Protein AF-A0A967AHC4-F1 (afdb_monomer)

Sequence (74 aa):
MKSKKAIKPKTPTKSKTTRQRPTRRTTPEAPPSSVSATLHERIAIRAFENYERRIRQGPLDDWLQAEREILGSQ

Mean predicted aligned error: 17.63 Å

Structure (mmCIF, N/CA/C/O backbone):
data_AF-A0A967AHC4-F1
#
_entry.id   AF-A0A967AHC4-F1
#
loop_
_atom_site.group_PDB
_atom_site.id
_atom_site.type_symbol
_atom_site.label_atom_id
_atom_site.label_alt_id
_atom_site.label_comp_id
_atom_site.label_asym_id
_atom_site.label_entity_id
_atom_site.label_seq_id
_atom_site.pdbx_PDB_ins_code
_atom_site.Cartn_x
_atom_site.Cartn_y
_atom_site.Cartn_z
_atom_site.occupancy
_atom_site.B_iso_or_equiv
_atom_site.auth_seq_id
_atom_site.auth_comp_id
_atom_site.auth_asym_id
_atom_site.auth_atom_id
_atom_site.pdbx_PDB_model_num
ATOM 1 N N . MET A 1 1 ? 6.752 69.855 -55.481 1.00 41.75 1 MET A N 1
ATOM 2 C CA . MET A 1 1 ? 5.691 68.825 -55.537 1.00 41.75 1 MET A CA 1
ATOM 3 C C . MET A 1 1 ? 5.663 68.053 -54.221 1.00 41.75 1 MET A C 1
ATOM 5 O O . MET A 1 1 ? 6.707 67.622 -53.763 1.00 41.75 1 MET A O 1
ATOM 9 N N . LYS A 1 2 ? 4.463 67.984 -53.630 1.00 47.06 2 LYS A N 1
ATOM 10 C CA . LYS A 1 2 ? 3.886 67.064 -52.625 1.00 47.06 2 LYS A CA 1
ATOM 11 C C . LYS A 1 2 ? 4.788 66.124 -51.794 1.00 47.06 2 LYS A C 1
ATOM 13 O O . LYS A 1 2 ? 5.427 65.213 -52.307 1.00 47.06 2 LYS A O 1
ATOM 18 N N . SER A 1 3 ? 4.631 66.292 -50.479 1.00 52.38 3 SER A N 1
ATOM 19 C CA . SER A 1 3 ? 4.997 65.441 -49.342 1.00 52.38 3 SER A CA 1
ATOM 20 C C . SER A 1 3 ? 4.627 63.963 -49.492 1.00 52.38 3 SER A C 1
ATOM 22 O O . SER A 1 3 ? 3.541 63.654 -49.986 1.00 52.38 3 SER A O 1
ATOM 24 N N . LYS A 1 4 ? 5.430 63.063 -48.902 1.00 56.50 4 LYS A N 1
ATOM 25 C CA . LYS A 1 4 ? 4.966 61.739 -48.449 1.00 56.50 4 LYS A CA 1
ATOM 26 C C . LYS A 1 4 ? 5.567 61.360 -47.090 1.00 56.50 4 LYS A C 1
ATOM 28 O O . LYS A 1 4 ? 6.656 61.780 -46.726 1.00 56.50 4 LYS A O 1
ATOM 33 N N . LYS A 1 5 ? 4.723 60.658 -46.335 1.00 50.56 5 LYS A N 1
ATOM 34 C CA . LYS A 1 5 ? 4.638 60.517 -44.877 1.00 50.56 5 LYS A CA 1
ATOM 35 C C . LYS A 1 5 ? 5.729 59.656 -44.225 1.00 50.56 5 LYS A C 1
ATOM 37 O O . LYS A 1 5 ? 6.350 58.809 -44.850 1.00 50.56 5 LYS A O 1
ATOM 42 N N . ALA A 1 6 ? 5.830 59.881 -42.916 1.00 55.12 6 ALA A N 1
ATOM 43 C CA . ALA A 1 6 ? 6.645 59.224 -41.904 1.00 55.12 6 ALA A CA 1
ATOM 44 C C . ALA A 1 6 ? 6.354 57.732 -41.685 1.00 55.12 6 ALA A C 1
ATOM 46 O O . ALA A 1 6 ? 5.208 57.303 -41.806 1.00 55.12 6 ALA A O 1
ATOM 47 N N . ILE A 1 7 ? 7.356 57.001 -41.180 1.00 52.12 7 ILE A N 1
ATOM 48 C CA . ILE A 1 7 ? 7.159 55.772 -40.399 1.00 52.12 7 ILE A CA 1
ATOM 49 C C . ILE A 1 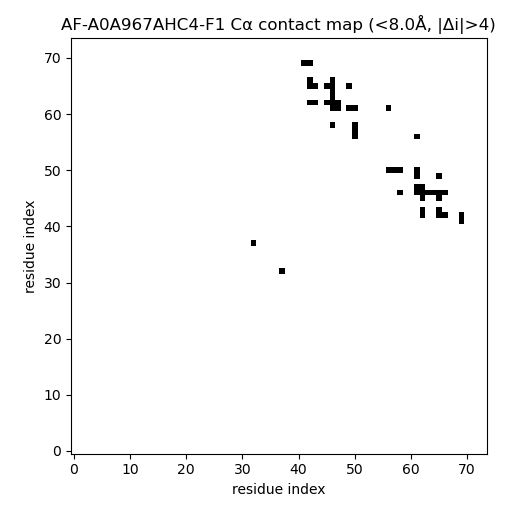7 ? 8.196 55.765 -39.267 1.00 52.12 7 ILE A C 1
ATOM 51 O O . ILE A 1 7 ? 9.385 55.561 -39.490 1.00 52.12 7 ILE A O 1
ATOM 55 N N . LYS A 1 8 ? 7.743 56.040 -38.039 1.00 62.94 8 LYS A N 1
ATOM 56 C CA . LYS A 1 8 ? 8.552 55.890 -36.821 1.00 62.94 8 LYS A CA 1
ATOM 57 C C . LYS A 1 8 ? 8.893 54.401 -36.644 1.00 62.94 8 LYS A C 1
ATOM 59 O O . LYS A 1 8 ? 7.973 53.587 -36.781 1.00 62.94 8 LYS A O 1
ATOM 64 N N . PRO A 1 9 ? 10.137 54.013 -36.314 1.00 52.81 9 PRO A N 1
ATOM 65 C CA . PRO A 1 9 ? 10.423 52.624 -35.991 1.00 52.81 9 PRO A CA 1
ATOM 66 C C . PRO A 1 9 ? 9.696 52.271 -34.689 1.00 52.81 9 PRO A C 1
ATOM 68 O O . PRO A 1 9 ? 9.951 52.844 -33.631 1.00 52.81 9 PRO A O 1
ATOM 71 N N . LYS A 1 10 ? 8.723 51.364 -34.794 1.00 57.03 10 LYS A N 1
ATOM 72 C CA . LYS A 1 10 ? 8.008 50.796 -33.651 1.00 57.03 10 LYS A CA 1
ATOM 73 C C . LYS A 1 10 ? 9.014 49.995 -32.829 1.00 57.03 10 LYS A C 1
ATOM 75 O O . LYS A 1 10 ? 9.534 48.989 -33.302 1.00 57.03 10 LYS A O 1
ATOM 80 N N . THR A 1 11 ? 9.280 50.439 -31.608 1.00 61.47 11 THR A N 1
ATOM 81 C CA . THR A 1 11 ? 9.962 49.638 -30.594 1.00 61.47 11 THR A CA 1
ATOM 82 C C . THR A 1 11 ? 9.158 48.356 -30.357 1.00 61.47 11 THR A C 1
ATOM 84 O O . THR A 1 11 ? 7.967 48.437 -30.048 1.00 61.47 11 THR A O 1
ATOM 87 N N . PRO A 1 12 ? 9.749 47.156 -30.474 1.00 52.53 12 PRO A N 1
ATOM 88 C CA . PRO A 1 12 ? 9.106 45.966 -29.956 1.00 52.53 12 PRO A CA 1
ATOM 89 C C . PRO A 1 12 ? 9.298 45.972 -28.439 1.00 52.53 12 PRO A C 1
ATOM 91 O O . PRO A 1 12 ? 10.267 45.422 -27.915 1.00 52.53 12 PRO A O 1
ATOM 94 N N . THR A 1 13 ? 8.375 46.605 -27.716 1.00 53.16 13 THR A N 1
ATOM 95 C CA . THR A 1 13 ? 8.230 46.370 -26.279 1.00 53.16 13 THR A CA 1
ATOM 96 C C . THR A 1 13 ? 7.766 44.926 -26.132 1.00 53.16 13 THR A C 1
ATOM 98 O O . THR A 1 13 ? 6.579 44.621 -26.220 1.00 53.16 13 THR A O 1
ATOM 101 N N . LYS A 1 14 ? 8.717 43.998 -25.991 1.00 58.97 14 LYS A N 1
ATOM 102 C CA . LYS A 1 14 ? 8.422 42.635 -25.560 1.00 58.97 14 LYS A CA 1
ATOM 103 C C . LYS A 1 14 ? 7.922 42.744 -24.125 1.00 58.97 14 LYS A C 1
ATOM 105 O O . LYS A 1 14 ? 8.712 42.696 -23.187 1.00 58.97 14 LYS A O 1
ATOM 110 N N . SER A 1 15 ? 6.615 42.924 -23.956 1.00 58.19 15 SER A N 1
ATOM 111 C CA . SER A 1 15 ? 5.943 42.692 -22.684 1.00 58.19 15 SER A CA 1
ATOM 112 C C . SER A 1 15 ? 6.140 41.219 -22.354 1.00 58.19 15 SER A C 1
ATOM 114 O O . SER A 1 15 ? 5.406 40.347 -22.817 1.00 58.19 15 SER A O 1
ATOM 116 N N . LYS A 1 16 ? 7.215 40.927 -21.620 1.00 58.19 16 LYS A N 1
ATOM 117 C CA . LYS A 1 16 ? 7.485 39.616 -21.048 1.00 58.19 16 LYS A CA 1
ATOM 118 C C . LYS A 1 16 ? 6.452 39.410 -19.948 1.00 58.19 16 LYS A C 1
ATOM 120 O O . LYS A 1 16 ? 6.718 39.663 -18.778 1.00 58.19 16 LYS A O 1
ATOM 125 N N . THR A 1 17 ? 5.259 38.965 -20.332 1.00 59.31 17 THR A N 1
ATOM 126 C CA . THR A 1 17 ? 4.315 38.354 -19.402 1.00 59.31 17 THR A CA 1
ATOM 127 C C . THR A 1 17 ? 4.947 37.040 -18.970 1.00 59.31 17 THR A C 1
ATOM 129 O O . THR A 1 17 ? 4.713 35.985 -19.556 1.00 59.31 17 THR A O 1
ATOM 132 N N . THR A 1 18 ? 5.826 37.112 -17.970 1.00 61.84 18 THR A N 1
ATOM 133 C CA . THR A 1 18 ? 6.219 35.947 -17.189 1.00 61.84 18 TH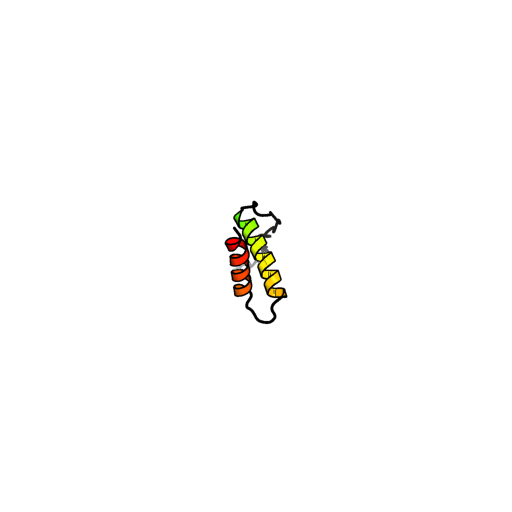R A CA 1
ATOM 134 C C . THR A 1 18 ? 4.935 35.455 -16.547 1.00 61.84 18 THR A C 1
ATOM 136 O O . THR A 1 18 ? 4.471 36.006 -15.552 1.00 61.84 18 THR A O 1
ATOM 139 N N . ARG A 1 19 ? 4.309 34.462 -17.180 1.00 60.62 19 ARG A N 1
ATOM 140 C CA . ARG A 1 19 ? 3.191 33.719 -16.616 1.00 60.62 19 ARG A CA 1
ATOM 141 C C . ARG A 1 19 ? 3.720 33.143 -15.305 1.00 60.62 19 ARG A C 1
ATOM 143 O O . ARG A 1 19 ? 4.525 32.216 -15.328 1.00 60.62 19 ARG A O 1
ATOM 150 N N . GLN A 1 20 ? 3.357 33.765 -14.185 1.00 64.00 20 GLN A N 1
ATOM 151 C CA . GLN A 1 20 ? 3.660 33.260 -12.851 1.00 64.00 20 GLN A CA 1
ATOM 152 C C . GLN A 1 20 ? 2.994 31.887 -12.769 1.00 64.00 20 GLN A C 1
ATOM 154 O O . GLN A 1 20 ? 1.776 31.772 -12.638 1.00 64.00 20 GLN A O 1
ATOM 159 N N . ARG A 1 21 ? 3.787 30.832 -12.971 1.00 62.28 21 ARG A N 1
ATOM 160 C CA . ARG A 1 21 ? 3.370 29.472 -12.652 1.00 62.28 21 ARG A CA 1
ATOM 161 C C . ARG A 1 21 ? 3.059 29.500 -11.157 1.00 62.28 21 ARG A C 1
ATOM 163 O O . ARG A 1 21 ? 3.921 29.959 -10.409 1.00 62.28 21 ARG A O 1
ATOM 170 N N . PRO A 1 22 ? 1.881 29.049 -10.702 1.00 62.41 22 PRO A N 1
ATOM 171 C CA . PRO A 1 22 ? 1.660 28.888 -9.280 1.00 62.41 22 PRO A CA 1
ATOM 172 C C . PRO A 1 22 ? 2.747 27.946 -8.770 1.00 62.41 22 PRO A C 1
ATOM 174 O O . PRO A 1 22 ? 2.785 26.770 -9.141 1.00 62.41 22 PRO A O 1
ATOM 177 N N . THR A 1 23 ? 3.681 28.475 -7.984 1.00 62.50 23 THR A N 1
ATOM 178 C CA . THR A 1 23 ? 4.568 27.648 -7.180 1.00 62.50 23 THR A CA 1
ATOM 179 C C . THR A 1 23 ? 3.649 26.965 -6.191 1.00 62.50 23 THR A C 1
ATOM 181 O O . THR A 1 23 ? 3.254 27.558 -5.188 1.00 62.50 23 THR A O 1
ATOM 184 N N . ARG A 1 24 ? 3.230 25.738 -6.519 1.00 59.81 24 ARG A N 1
ATOM 185 C CA . ARG A 1 24 ? 2.570 24.853 -5.569 1.00 59.81 24 ARG A CA 1
ATOM 186 C C . ARG A 1 24 ? 3.582 24.656 -4.449 1.00 59.81 24 ARG A C 1
ATOM 188 O O . ARG A 1 24 ? 4.513 23.870 -4.587 1.00 59.81 24 ARG A O 1
ATOM 195 N N . ARG A 1 25 ? 3.447 25.441 -3.380 1.00 60.50 25 ARG A N 1
ATOM 196 C CA . ARG A 1 25 ? 4.092 25.147 -2.109 1.00 60.50 25 ARG A CA 1
ATOM 197 C C . ARG A 1 25 ? 3.514 23.807 -1.681 1.00 60.50 25 ARG A C 1
ATOM 199 O O . ARG A 1 25 ? 2.391 23.741 -1.202 1.00 60.50 25 ARG A O 1
ATOM 206 N N . THR A 1 26 ? 4.258 22.734 -1.904 1.00 60.59 26 THR A N 1
ATOM 207 C CA . THR A 1 26 ? 4.158 21.545 -1.066 1.00 60.59 26 THR A CA 1
ATOM 208 C C . THR A 1 26 ? 4.758 21.932 0.276 1.00 60.59 26 THR A C 1
ATOM 210 O O . THR A 1 26 ? 5.906 21.619 0.575 1.00 60.59 26 THR A O 1
ATOM 213 N N . THR A 1 27 ? 4.012 22.705 1.065 1.00 60.88 27 THR A N 1
ATOM 214 C CA . THR A 1 27 ? 4.134 22.566 2.509 1.00 60.88 27 THR A CA 1
ATOM 215 C C . THR A 1 27 ? 3.775 21.111 2.806 1.00 60.88 27 THR A C 1
ATOM 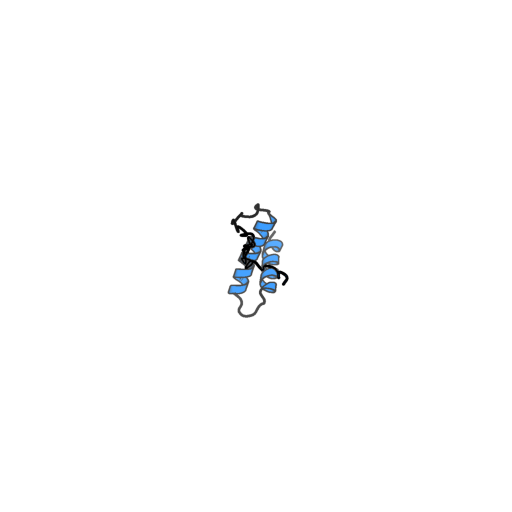217 O O . THR A 1 27 ? 2.753 20.642 2.294 1.00 60.88 27 THR A O 1
ATOM 220 N N . PRO A 1 28 ? 4.597 20.357 3.556 1.00 60.12 28 PRO A N 1
ATOM 221 C CA . PRO A 1 28 ? 4.161 19.098 4.134 1.00 60.12 28 PRO A CA 1
ATOM 222 C C . PRO A 1 28 ? 3.179 19.460 5.247 1.00 60.12 28 PRO A C 1
ATOM 224 O O . PRO A 1 28 ? 3.488 19.405 6.431 1.00 60.12 28 PRO A O 1
ATOM 227 N N . GLU A 1 29 ? 2.012 19.960 4.857 1.00 57.19 29 GLU A N 1
ATOM 228 C CA . GLU A 1 29 ? 0.884 20.053 5.754 1.00 57.19 29 GLU A CA 1
ATOM 229 C C . GLU A 1 29 ? 0.430 18.613 5.916 1.00 57.19 29 GLU A C 1
ATOM 231 O O . GLU A 1 29 ? -0.190 18.034 5.020 1.00 57.19 29 GLU A O 1
ATOM 236 N N . ALA A 1 30 ? 0.900 17.994 7.001 1.00 65.75 30 ALA A N 1
ATOM 237 C CA . AL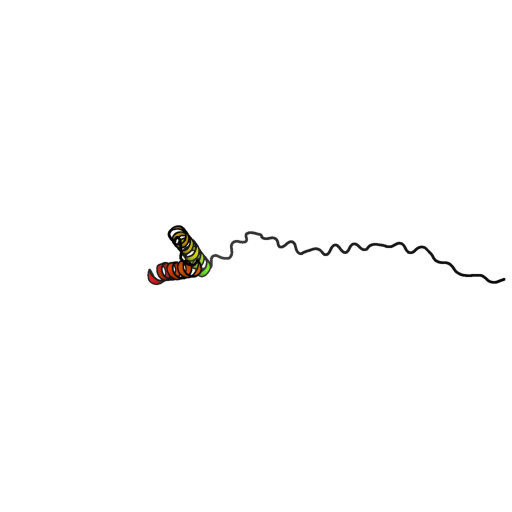A A 1 30 ? 0.422 16.693 7.411 1.00 65.75 30 ALA A CA 1
ATOM 238 C C . ALA A 1 30 ? -1.108 16.797 7.438 1.00 65.75 30 ALA A C 1
ATOM 240 O O . ALA A 1 30 ? -1.633 17.675 8.135 1.00 65.75 30 ALA A O 1
ATOM 241 N N . PRO A 1 31 ? -1.826 15.997 6.629 1.00 67.62 31 PRO A N 1
ATOM 242 C CA . PRO A 1 31 ? -3.275 16.051 6.631 1.00 67.62 31 PRO A CA 1
ATOM 243 C C . PRO A 1 31 ? -3.764 15.813 8.063 1.00 67.62 31 PRO A C 1
ATOM 245 O O . PRO A 1 31 ? -3.091 15.100 8.819 1.00 67.62 31 PRO A O 1
ATOM 248 N N . PRO A 1 32 ? -4.910 16.398 8.465 1.00 60.84 32 PRO A N 1
ATOM 249 C CA . PRO A 1 32 ? -5.481 16.099 9.769 1.00 60.84 32 PRO A CA 1
ATOM 250 C C . PRO A 1 32 ? -5.541 14.579 9.900 1.00 60.84 32 PRO A C 1
ATOM 252 O O . PRO A 1 32 ? -6.014 13.913 8.976 1.00 60.84 32 PRO A O 1
ATOM 255 N N . SER A 1 33 ? -4.999 14.057 11.006 1.00 58.88 33 SER A N 1
ATOM 256 C CA . SER A 1 33 ? -4.986 12.637 11.366 1.00 58.88 33 SER A CA 1
ATOM 257 C C . SER A 1 33 ? -6.428 12.135 11.472 1.00 58.88 33 SER A C 1
ATOM 259 O O . SER A 1 33 ? -6.993 11.980 12.552 1.00 58.88 33 SER A O 1
ATOM 261 N N . SER A 1 34 ? -7.064 11.930 10.327 1.00 64.00 34 SER A N 1
ATOM 262 C CA . SER A 1 34 ? -8.313 11.214 10.215 1.00 64.00 34 SER A CA 1
ATOM 263 C C . SER A 1 34 ? -8.008 9.774 10.593 1.00 64.00 34 SER A C 1
ATOM 265 O O . SER A 1 34 ? -6.992 9.227 10.172 1.00 64.00 34 SER A O 1
ATOM 267 N N . VAL A 1 35 ? -8.879 9.137 11.370 1.00 64.50 35 VAL A N 1
ATOM 268 C CA . VAL A 1 35 ? -8.749 7.711 11.721 1.00 64.50 35 VAL A CA 1
ATOM 269 C C . VAL A 1 35 ? -8.596 6.845 10.458 1.00 64.50 35 VAL A C 1
ATOM 271 O O . VAL A 1 35 ? -7.913 5.827 10.461 1.00 64.50 35 VAL A O 1
ATOM 274 N N . SER A 1 36 ? -9.169 7.296 9.338 1.00 66.00 36 SER A N 1
ATOM 275 C CA . SER A 1 36 ? -8.952 6.686 8.022 1.00 66.00 36 SER A CA 1
ATOM 276 C C . SER A 1 36 ? -7.522 6.867 7.494 1.00 66.00 36 SER A C 1
ATOM 278 O O . SER A 1 36 ? -6.957 5.928 6.947 1.00 66.00 36 SER A O 1
ATOM 280 N N . ALA A 1 37 ? -6.899 8.031 7.700 1.00 70.94 37 ALA A N 1
ATOM 281 C CA . ALA A 1 37 ? -5.520 8.290 7.292 1.00 70.94 37 ALA A CA 1
ATOM 282 C C . ALA A 1 37 ? -4.531 7.385 8.045 1.00 70.94 37 ALA A C 1
ATOM 284 O O . ALA A 1 37 ? -3.633 6.823 7.423 1.00 70.94 37 ALA A O 1
ATOM 285 N N . THR A 1 38 ? -4.746 7.162 9.346 1.00 83.62 38 THR A N 1
ATOM 286 C CA . THR A 1 38 ? -3.908 6.247 10.141 1.00 83.62 38 THR A CA 1
ATOM 287 C C . THR A 1 38 ? -4.147 4.777 9.780 1.00 83.62 38 THR A C 1
ATOM 289 O O . THR A 1 38 ? -3.215 3.974 9.805 1.00 83.62 38 THR A O 1
ATOM 292 N N . LEU A 1 39 ? -5.371 4.404 9.384 1.00 88.12 39 LEU A N 1
ATOM 293 C CA . LEU A 1 39 ? -5.669 3.065 8.868 1.00 88.12 39 LEU A CA 1
ATOM 294 C C . LEU A 1 39 ? -4.965 2.804 7.529 1.00 88.12 39 LEU A C 1
ATOM 296 O O . LEU A 1 39 ? -4.300 1.780 7.380 1.00 88.12 39 LEU A O 1
ATOM 300 N N . HIS A 1 40 ? -5.075 3.730 6.575 1.00 90.25 40 HIS A N 1
ATOM 301 C CA . HIS A 1 40 ? -4.424 3.597 5.271 1.00 90.25 40 HIS A CA 1
ATOM 302 C C . HIS A 1 40 ? -2.900 3.551 5.387 1.00 90.25 40 HIS A C 1
ATOM 304 O O . HIS A 1 40 ? -2.269 2.783 4.668 1.00 90.25 40 HIS A O 1
ATOM 310 N N . GLU A 1 41 ? -2.309 4.307 6.314 1.00 91.38 41 GLU A N 1
ATOM 311 C CA . GLU A 1 41 ? -0.873 4.243 6.595 1.00 91.38 41 GLU A CA 1
ATOM 312 C C . GLU A 1 41 ? -0.447 2.846 7.068 1.00 91.38 41 GLU A C 1
ATOM 314 O O . GLU A 1 41 ? 0.504 2.271 6.537 1.00 91.38 41 GLU A O 1
ATOM 319 N N . ARG A 1 42 ? -1.200 2.241 7.995 1.00 93.12 42 ARG A N 1
ATOM 320 C CA . ARG A 1 42 ? -0.939 0.868 8.459 1.00 93.12 42 ARG A CA 1
ATOM 321 C C . ARG A 1 42 ? -1.070 -0.151 7.327 1.00 93.12 42 ARG A C 1
ATOM 323 O O . ARG A 1 42 ? -0.236 -1.049 7.227 1.00 93.12 42 ARG A O 1
ATOM 330 N N . ILE A 1 43 ? -2.084 -0.001 6.469 1.00 94.44 43 ILE A N 1
ATOM 331 C CA . ILE A 1 43 ? -2.273 -0.860 5.290 1.00 94.44 43 ILE A CA 1
ATOM 332 C C . ILE A 1 43 ? -1.105 -0.705 4.319 1.00 94.44 43 ILE A C 1
ATOM 334 O O . ILE A 1 43 ? -0.573 -1.710 3.860 1.00 94.44 43 ILE A O 1
ATOM 338 N N . ALA A 1 44 ? -0.650 0.521 4.059 1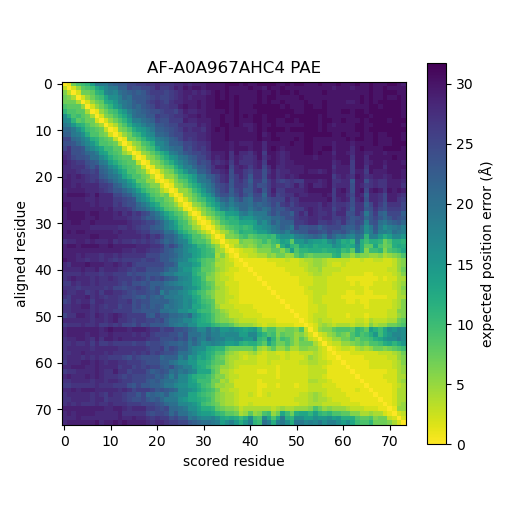.00 93.75 44 ALA A N 1
ATOM 339 C CA . ALA A 1 44 ? 0.464 0.783 3.156 1.00 93.75 44 ALA A CA 1
ATOM 340 C C . ALA A 1 44 ? 1.777 0.157 3.653 1.00 93.75 44 ALA A C 1
ATOM 342 O O . ALA A 1 44 ? 2.462 -0.508 2.878 1.00 93.75 44 ALA A O 1
ATOM 343 N N . ILE A 1 45 ? 2.100 0.310 4.944 1.00 94.25 45 ILE A N 1
ATOM 344 C CA . ILE A 1 45 ? 3.287 -0.316 5.549 1.00 94.25 45 ILE A CA 1
ATOM 345 C C . ILE A 1 45 ? 3.208 -1.837 5.396 1.00 94.25 45 ILE A C 1
ATOM 347 O O . ILE A 1 45 ? 4.158 -2.473 4.946 1.00 94.25 45 ILE A O 1
ATOM 351 N N . ARG A 1 46 ? 2.052 -2.427 5.710 1.00 94.44 46 ARG A N 1
ATOM 352 C CA . ARG A 1 46 ? 1.884 -3.879 5.656 1.00 94.44 46 ARG A CA 1
ATOM 353 C C . ARG A 1 46 ? 1.901 -4.433 4.227 1.00 94.44 46 ARG A C 1
ATOM 355 O O . ARG A 1 46 ? 2.465 -5.498 3.991 1.00 94.44 46 ARG A O 1
ATOM 362 N N . ALA A 1 47 ? 1.334 -3.705 3.269 1.00 94.69 47 ALA A N 1
ATOM 363 C CA . ALA A 1 47 ? 1.391 -4.051 1.851 1.00 94.69 47 ALA A CA 1
ATOM 364 C C . ALA A 1 47 ? 2.833 -4.020 1.332 1.00 94.69 47 ALA A C 1
ATOM 366 O O . ALA A 1 47 ? 3.241 -4.906 0.585 1.00 94.69 47 ALA A O 1
ATOM 367 N N . PHE A 1 48 ? 3.622 -3.039 1.777 1.00 92.56 48 PHE A N 1
ATOM 368 C CA . PHE A 1 48 ? 5.037 -2.949 1.438 1.00 92.56 48 PHE A CA 1
ATOM 369 C C . PHE A 1 48 ? 5.837 -4.144 1.979 1.00 92.56 48 PHE A C 1
ATOM 371 O O . PHE A 1 48 ? 6.601 -4.751 1.234 1.00 92.56 48 PHE A O 1
ATOM 378 N N . GLU A 1 49 ? 5.603 -4.562 3.226 1.00 93.12 49 GLU A N 1
ATOM 379 C CA . GLU A 1 49 ? 6.225 -5.778 3.775 1.00 93.12 49 GLU A CA 1
ATOM 380 C C . GLU A 1 49 ? 5.869 -7.038 2.967 1.00 93.12 49 GLU A C 1
ATOM 382 O O . GLU A 1 49 ? 6.709 -7.921 2.779 1.00 93.12 49 GLU A O 1
ATOM 387 N N . ASN A 1 50 ? 4.623 -7.141 2.492 1.00 92.06 50 ASN A N 1
ATOM 388 C CA . ASN A 1 50 ? 4.176 -8.257 1.656 1.00 92.06 50 ASN A CA 1
ATOM 389 C C . ASN A 1 50 ? 4.876 -8.255 0.292 1.00 92.06 50 ASN A C 1
ATOM 391 O O . ASN A 1 50 ? 5.378 -9.302 -0.128 1.00 92.06 50 ASN A O 1
ATOM 395 N N . TYR A 1 51 ? 4.981 -7.079 -0.328 1.00 90.50 51 TYR A N 1
ATOM 396 C CA . TYR A 1 51 ? 5.726 -6.868 -1.565 1.00 90.50 51 TYR A CA 1
ATOM 397 C C . TYR A 1 51 ? 7.196 -7.284 -1.417 1.00 90.50 51 TYR A C 1
ATOM 399 O O . TYR A 1 51 ? 7.712 -8.016 -2.256 1.00 90.50 51 TYR A O 1
ATOM 407 N N . GLU A 1 52 ? 7.871 -6.908 -0.325 1.00 91.12 52 GLU A N 1
ATOM 408 C CA . GLU A 1 52 ? 9.279 -7.284 -0.115 1.00 91.12 52 GLU A CA 1
ATOM 409 C C . GLU A 1 52 ? 9.482 -8.795 0.073 1.00 91.12 52 GLU A C 1
ATOM 411 O O . GLU A 1 52 ? 10.513 -9.349 -0.312 1.00 91.12 52 GLU A O 1
ATOM 416 N N . ARG A 1 53 ? 8.499 -9.491 0.653 1.00 88.31 53 ARG A N 1
ATOM 417 C CA . ARG A 1 53 ? 8.571 -10.940 0.897 1.00 88.31 53 ARG A CA 1
ATOM 418 C C . ARG A 1 53 ? 8.263 -11.777 -0.343 1.00 88.31 53 ARG A C 1
ATOM 420 O O . ARG A 1 53 ? 8.576 -12.971 -0.349 1.00 88.31 53 ARG A O 1
ATOM 427 N N . ARG A 1 54 ? 7.614 -11.214 -1.368 1.00 79.94 54 ARG A N 1
ATOM 428 C CA . ARG A 1 54 ? 7.124 -11.961 -2.536 1.00 79.94 54 ARG A CA 1
ATOM 429 C C . ARG A 1 54 ? 7.862 -11.555 -3.804 1.00 79.94 54 ARG A C 1
ATOM 431 O O . ARG A 1 54 ? 8.032 -10.393 -4.120 1.00 79.94 54 ARG A O 1
ATOM 438 N N . ILE A 1 55 ? 8.252 -12.552 -4.596 1.00 72.62 55 ILE A N 1
ATOM 439 C CA . ILE A 1 55 ? 9.008 -12.328 -5.840 1.00 72.62 55 ILE A CA 1
ATOM 440 C C . ILE A 1 55 ? 8.072 -12.115 -7.054 1.00 72.62 55 ILE A C 1
ATOM 442 O O . ILE A 1 55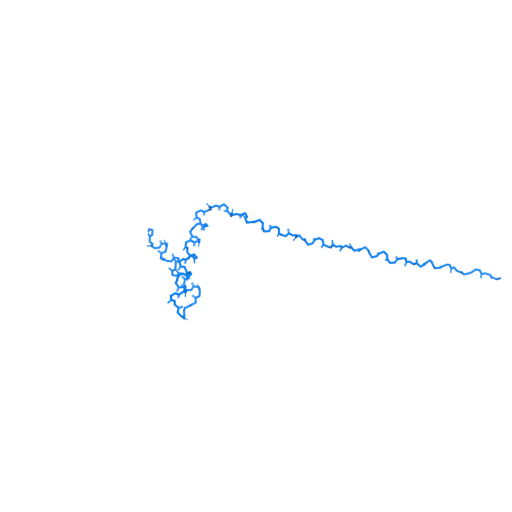 ? 8.527 -11.661 -8.101 1.00 72.62 55 ILE A O 1
ATOM 446 N N . ARG A 1 56 ? 6.773 -12.471 -6.972 1.00 69.12 56 ARG A N 1
ATOM 447 C CA . ARG A 1 56 ? 5.883 -12.571 -8.158 1.00 69.12 56 ARG A CA 1
ATOM 448 C C . ARG A 1 56 ? 4.397 -12.227 -7.962 1.00 69.12 56 ARG A C 1
ATOM 450 O O . ARG A 1 56 ? 3.591 -12.621 -8.802 1.00 69.12 56 ARG A O 1
ATOM 457 N N . GLN A 1 57 ? 4.006 -11.548 -6.889 1.00 77.94 57 GLN A N 1
ATOM 458 C CA . GLN A 1 57 ? 2.625 -11.058 -6.766 1.00 77.94 57 GLN A CA 1
ATOM 459 C C . GLN A 1 57 ? 2.519 -9.575 -7.105 1.00 77.94 57 GLN A C 1
ATOM 461 O O . GLN A 1 57 ? 3.517 -8.856 -7.100 1.00 77.94 57 GLN A O 1
ATOM 466 N N . GLY A 1 58 ? 1.322 -9.161 -7.524 1.00 87.38 58 GLY A N 1
ATOM 467 C CA . GLY A 1 58 ? 1.064 -7.794 -7.939 1.00 87.38 58 GLY A CA 1
ATOM 468 C C . GLY A 1 58 ? 0.903 -6.868 -6.728 1.00 87.38 58 GLY A C 1
ATOM 469 O O . GLY A 1 58 ? 0.293 -7.275 -5.741 1.00 87.38 58 GLY A O 1
ATOM 470 N N . PRO A 1 59 ? 1.321 -5.592 -6.824 1.00 88.88 59 PRO A N 1
ATOM 471 C CA . PRO A 1 59 ? 1.172 -4.623 -5.733 1.00 88.88 59 PRO A CA 1
ATOM 472 C C . PRO A 1 59 ? -0.269 -4.465 -5.220 1.00 88.88 59 PRO A C 1
ATOM 474 O O . PRO A 1 59 ? -0.490 -4.132 -4.059 1.00 88.88 59 PRO A O 1
ATOM 477 N N . LEU A 1 60 ? -1.261 -4.695 -6.088 1.00 92.31 60 LEU A N 1
ATOM 478 C CA . LEU A 1 60 ? -2.674 -4.645 -5.716 1.00 92.31 60 LEU A CA 1
ATOM 479 C C . LEU A 1 60 ? -3.076 -5.825 -4.823 1.00 92.31 60 LEU A C 1
ATOM 481 O O . LEU A 1 60 ? -3.827 -5.634 -3.871 1.00 92.31 60 LEU A O 1
ATOM 485 N N . ASP A 1 61 ? -2.567 -7.024 -5.104 1.00 92.69 61 ASP A N 1
ATOM 4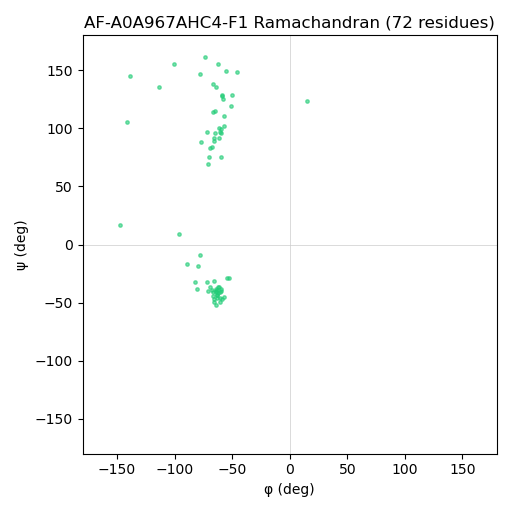86 C CA . ASP A 1 61 ? -2.849 -8.211 -4.295 1.00 92.69 61 ASP A CA 1
ATOM 487 C C . ASP A 1 61 ? -2.234 -8.065 -2.899 1.00 92.69 61 ASP A C 1
ATOM 489 O O . ASP A 1 61 ? -2.889 -8.360 -1.898 1.00 92.69 61 ASP A O 1
ATOM 493 N N . ASP A 1 62 ? -1.014 -7.524 -2.824 1.00 93.00 62 ASP A N 1
ATOM 494 C CA . ASP A 1 62 ? -0.324 -7.252 -1.561 1.00 93.00 62 ASP A CA 1
ATOM 495 C C . ASP A 1 62 ? -1.068 -6.206 -0.716 1.00 93.00 62 ASP A C 1
ATOM 497 O O . ASP A 1 62 ? -1.178 -6.359 0.506 1.00 93.00 62 ASP A O 1
ATOM 501 N N . TRP A 1 63 ? -1.644 -5.186 -1.365 1.00 93.00 63 TRP A N 1
ATOM 502 C CA . TRP A 1 63 ? -2.522 -4.211 -0.716 1.00 93.00 63 TRP A CA 1
ATOM 503 C C . TRP A 1 63 ? -3.791 -4.868 -0.179 1.00 93.00 63 TRP A C 1
ATOM 505 O O . TRP A 1 63 ? -4.120 -4.695 0.993 1.00 93.00 63 TRP A O 1
ATOM 515 N N . LEU A 1 64 ? -4.510 -5.628 -1.008 1.00 93.75 64 LEU A N 1
ATOM 516 C CA . LEU A 1 64 ? -5.755 -6.284 -0.599 1.00 93.75 64 LEU A CA 1
ATOM 517 C C . LEU A 1 64 ? -5.518 -7.286 0.535 1.00 93.75 64 LEU A C 1
ATOM 519 O O . LEU A 1 64 ? -6.349 -7.418 1.434 1.00 93.75 64 LEU A O 1
ATOM 523 N N . GLN A 1 65 ? -4.383 -7.984 0.521 1.00 92.50 65 GLN A N 1
ATOM 524 C CA . GLN A 1 65 ? -4.002 -8.867 1.615 1.00 92.50 65 GLN A CA 1
ATOM 525 C C . GLN A 1 65 ? -3.730 -8.074 2.900 1.00 92.50 65 GLN A C 1
ATOM 527 O O . GLN A 1 65 ? -4.256 -8.435 3.951 1.00 92.50 65 GLN A O 1
ATOM 532 N N . ALA A 1 66 ? -2.970 -6.979 2.824 1.00 94.06 66 ALA A N 1
ATOM 533 C CA . ALA A 1 66 ? -2.709 -6.106 3.967 1.00 94.06 66 ALA A CA 1
ATOM 534 C C . ALA A 1 66 ? -3.997 -5.505 4.553 1.00 94.06 66 ALA A C 1
ATOM 536 O O . ALA A 1 66 ? -4.165 -5.454 5.772 1.00 94.06 66 ALA A O 1
ATOM 537 N N . GLU A 1 67 ? -4.932 -5.107 3.692 1.00 93.44 67 GLU A N 1
ATOM 538 C CA . GLU A 1 67 ? -6.248 -4.615 4.086 1.00 93.44 67 GLU A CA 1
ATOM 539 C C . GLU A 1 67 ? -7.030 -5.689 4.858 1.00 93.44 67 GLU A C 1
ATOM 541 O O . GLU A 1 67 ? -7.485 -5.437 5.974 1.00 93.44 67 GLU A O 1
ATOM 546 N N . ARG A 1 68 ? -7.103 -6.920 4.332 1.00 93.38 68 ARG A N 1
ATOM 547 C CA . ARG A 1 68 ? -7.757 -8.053 5.013 1.00 93.38 68 ARG A CA 1
ATOM 548 C C . ARG A 1 68 ? -7.113 -8.395 6.352 1.00 93.38 68 ARG A C 1
ATOM 550 O O . ARG A 1 68 ? -7.833 -8.678 7.301 1.00 93.38 68 ARG A O 1
ATOM 557 N N . GLU A 1 69 ? -5.785 -8.369 6.441 1.00 91.50 69 GLU A N 1
ATOM 558 C CA . GLU A 1 69 ? -5.067 -8.642 7.691 1.00 91.50 69 GLU A CA 1
ATOM 559 C C . GLU A 1 69 ? -5.386 -7.595 8.765 1.00 91.50 69 GLU A C 1
ATOM 561 O O . GLU A 1 69 ? -5.593 -7.945 9.923 1.00 91.50 69 GLU A O 1
ATOM 566 N N . ILE A 1 70 ? -5.462 -6.314 8.398 1.00 90.06 70 ILE A N 1
ATOM 567 C CA . ILE A 1 70 ? -5.668 -5.227 9.362 1.00 90.06 70 ILE A CA 1
ATOM 568 C C . ILE A 1 70 ? -7.141 -5.077 9.759 1.00 90.06 70 ILE A C 1
ATOM 570 O O . ILE A 1 70 ? -7.420 -4.816 10.928 1.00 90.06 70 ILE A O 1
ATOM 574 N N . LEU A 1 71 ? -8.077 -5.250 8.821 1.00 88.12 71 LEU A N 1
ATOM 575 C CA . LEU A 1 71 ? -9.520 -5.163 9.086 1.00 88.12 71 LEU A CA 1
ATOM 576 C C . LEU A 1 71 ? -10.101 -6.454 9.667 1.00 88.12 71 LEU A C 1
ATOM 578 O O . LEU A 1 71 ? -11.030 -6.386 10.461 1.00 88.12 71 LEU A O 1
ATOM 582 N N . GLY A 1 72 ? -9.566 -7.619 9.293 1.00 78.75 72 GLY A N 1
ATOM 583 C CA . GLY A 1 72 ? -10.001 -8.916 9.818 1.00 78.75 72 GLY A CA 1
ATOM 584 C C . GLY A 1 72 ? -9.458 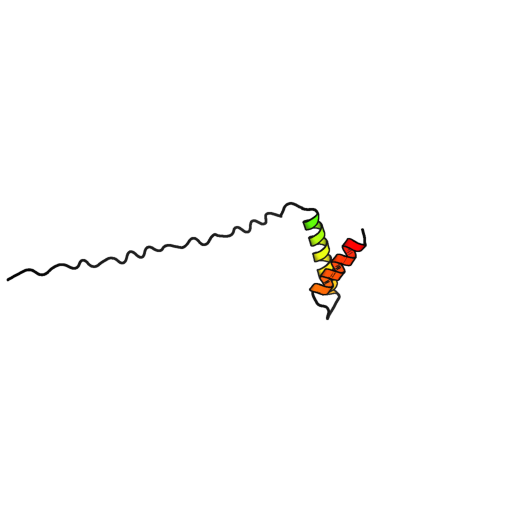-9.243 11.212 1.00 78.75 72 GLY A C 1
ATOM 585 O O . GLY A 1 72 ? -9.891 -10.223 11.807 1.00 78.75 72 GLY A O 1
ATOM 586 N N . SER A 1 73 ? -8.518 -8.442 11.725 1.00 63.50 73 SER A N 1
ATOM 587 C CA . SER A 1 73 ? -7.959 -8.576 13.081 1.00 63.50 73 SER A CA 1
ATOM 588 C C . SER A 1 73 ? -8.636 -7.662 14.118 1.00 63.50 73 SER A C 1
ATOM 590 O O . SER A 1 73 ? -8.113 -7.526 15.225 1.00 63.50 73 SER A O 1
ATOM 592 N N . GLN A 1 74 ? -9.738 -6.997 13.753 1.00 51.94 74 GLN A N 1
ATOM 593 C CA . GLN A 1 74 ? -10.578 -6.182 14.645 1.00 51.94 74 GLN A CA 1
ATOM 594 C C . GLN A 1 74 ? -11.752 -6.992 15.191 1.00 51.94 74 GLN A C 1
ATOM 596 O O . GLN A 1 74 ? -12.336 -7.777 14.412 1.00 51.94 74 GLN A O 1
#

pLDDT: mean 73.31, std 16.36, range [41.75, 94.69]

Solvent-accessible surface area (backbone atoms only — not comparable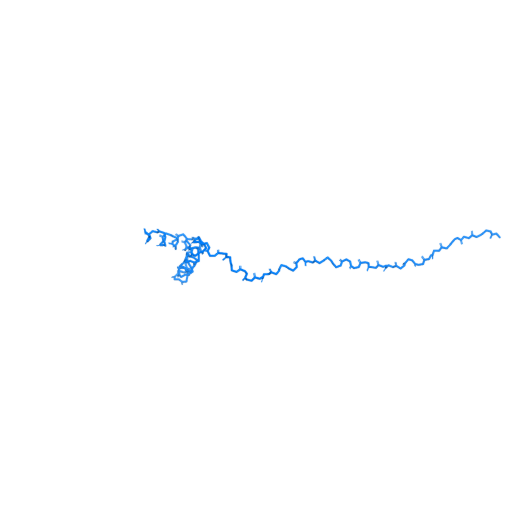 to full-atom values): 4935 Å² total; per-residue (Å²): 135,84,88,83,84,88,80,80,86,78,75,83,78,75,78,77,76,73,76,79,67,80,77,77,76,80,65,88,69,74,68,80,87,40,74,64,57,57,48,52,50,54,27,51,56,45,15,49,56,44,50,75,75,45,93,83,73,54,75,66,57,27,36,54,50,22,43,48,56,62,62,69,72,107

Foldseek 3Di:
DDDDDDDDPDDPPPPPPPVPDPPPPPPVPPPPPDVVVVLVVQLVVQLVVQVVVDDDDDSVVSSVVSNCVSVVVD

Radius of gyration: 30.94 Å; Cα contacts (8 Å, |Δi|>4): 26; chains: 1; bounding box: 21×81×70 Å

Secondary structure (DSSP, 8-state):
-----------------------------PPP--HHHHHHHHHHHHHHHHHHH-SS--HHHHHHHHHHHHHTT-